Protein AF-A0AAU9MTY2-F1 (afdb_monomer)

pLDDT: mean 84.09, std 14.79, range [43.16, 96.88]

Sequence (95 aa):
MLLIMSVEEADCKRAYELATDLYVSVFDRTKPPEEAAMRIAHEEAVQKAMSIFNAIVVGFGFARQKYEKRFHMFLKKTFEDHKKKDLCLKPNCLS

Structure (mmCIF, N/CA/C/O backbone):
data_AF-A0AAU9MTY2-F1
#
_entry.id   AF-A0AAU9MTY2-F1
#
loop_
_atom_site.group_PDB
_atom_site.id
_atom_site.type_symbol
_atom_site.label_atom_id
_atom_site.label_alt_id
_atom_site.label_comp_id
_atom_site.label_asym_id
_atom_site.label_entity_id
_atom_site.label_seq_id
_atom_site.pdbx_PDB_ins_code
_atom_site.Cartn_x
_atom_site.Cartn_y
_atom_site.Cartn_z
_atom_site.occupancy
_atom_site.B_iso_or_equiv
_atom_site.auth_seq_id
_atom_site.auth_comp_id
_atom_site.auth_asym_id
_atom_site.auth_atom_id
_atom_site.pdbx_PDB_model_num
ATOM 1 N N . MET A 1 1 ? 3.307 16.081 -28.988 1.00 45.81 1 MET A N 1
ATOM 2 C CA . MET A 1 1 ? 4.435 15.373 -28.348 1.00 45.81 1 MET A CA 1
ATOM 3 C C . MET A 1 1 ? 3.838 14.418 -27.325 1.00 45.81 1 MET A C 1
ATOM 5 O O . MET A 1 1 ? 3.349 14.877 -26.303 1.00 45.81 1 MET A O 1
ATOM 9 N N . LEU A 1 2 ? 3.730 13.129 -27.656 1.00 57.81 2 LEU A N 1
ATOM 10 C CA . LEU A 1 2 ? 3.243 12.115 -26.716 1.00 57.81 2 LEU A CA 1
ATOM 11 C C . LEU A 1 2 ? 4.322 11.909 -25.643 1.00 57.81 2 LEU A C 1
ATOM 13 O O . LEU A 1 2 ? 5.472 11.639 -25.982 1.00 57.81 2 LEU A O 1
ATOM 17 N N . LEU A 1 3 ? 3.965 12.095 -24.370 1.00 62.25 3 LEU A N 1
ATOM 18 C CA . LEU A 1 3 ? 4.838 11.829 -23.226 1.00 62.25 3 LEU A CA 1
ATOM 19 C C . LEU A 1 3 ? 5.059 10.316 -23.126 1.00 62.25 3 LEU A C 1
ATOM 21 O O . LEU A 1 3 ? 4.189 9.590 -22.649 1.00 62.25 3 LEU A O 1
ATOM 25 N N . ILE A 1 4 ? 6.206 9.833 -23.594 1.00 73.25 4 ILE A N 1
ATOM 26 C CA . ILE A 1 4 ? 6.620 8.451 -23.351 1.00 73.25 4 ILE A CA 1
ATOM 27 C C . ILE A 1 4 ? 7.070 8.387 -21.887 1.00 73.25 4 ILE A C 1
ATOM 29 O O . ILE A 1 4 ? 8.099 8.956 -21.529 1.00 73.25 4 ILE A O 1
ATOM 33 N N . MET A 1 5 ? 6.275 7.746 -21.025 1.00 79.06 5 MET A N 1
ATOM 34 C CA . MET A 1 5 ? 6.726 7.375 -19.679 1.00 79.06 5 MET A CA 1
ATOM 35 C C . MET A 1 5 ? 7.860 6.355 -19.792 1.00 79.06 5 MET A C 1
ATOM 37 O O . MET A 1 5 ? 7.823 5.482 -20.661 1.00 79.06 5 MET A O 1
ATOM 41 N N . SER A 1 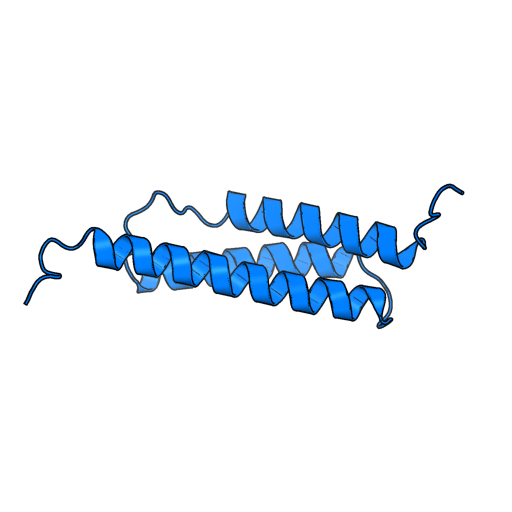6 ? 8.855 6.443 -18.907 1.00 86.38 6 SER A N 1
ATOM 42 C CA . SER A 1 6 ? 9.884 5.405 -18.816 1.00 86.38 6 SER A CA 1
ATOM 43 C C . SER A 1 6 ? 9.262 4.074 -18.379 1.00 86.38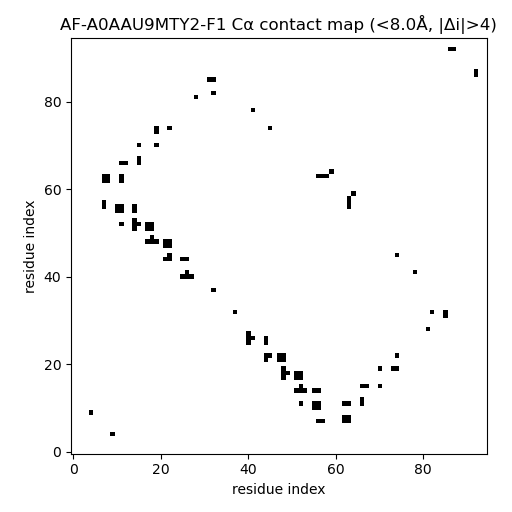 6 SER A C 1
ATOM 45 O O . SER A 1 6 ? 8.218 4.053 -17.724 1.00 86.38 6 SER A O 1
ATOM 47 N N . VAL A 1 7 ? 9.917 2.958 -18.714 1.00 85.19 7 VAL A N 1
ATOM 48 C CA . VAL A 1 7 ? 9.484 1.615 -18.282 1.00 85.19 7 VAL A CA 1
ATOM 49 C C . VAL A 1 7 ? 9.381 1.551 -16.755 1.00 85.19 7 VAL A C 1
ATOM 51 O O . VAL A 1 7 ? 8.370 1.099 -16.230 1.00 85.19 7 VAL A O 1
ATOM 54 N N . GLU A 1 8 ? 10.364 2.117 -16.045 1.00 86.31 8 GLU A N 1
ATOM 55 C CA . GLU A 1 8 ? 10.346 2.210 -14.581 1.00 86.31 8 GLU A CA 1
ATOM 56 C C . GLU A 1 8 ? 9.130 3.000 -14.071 1.00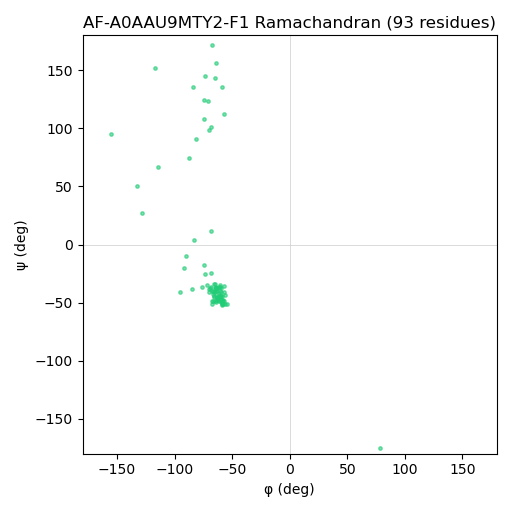 86.31 8 GLU A C 1
ATOM 58 O O . GLU A 1 8 ? 8.459 2.569 -13.135 1.00 86.31 8 GLU A O 1
ATOM 63 N N . GLU A 1 9 ? 8.806 4.144 -14.684 1.00 89.81 9 GLU A N 1
ATOM 64 C CA . GLU A 1 9 ? 7.656 4.955 -14.272 1.00 89.81 9 GLU A CA 1
ATOM 65 C C . GLU A 1 9 ? 6.320 4.259 -14.574 1.00 89.81 9 GLU A C 1
ATOM 67 O O . GLU A 1 9 ? 5.400 4.330 -13.755 1.00 89.81 9 GLU A O 1
ATOM 72 N N . ALA A 1 10 ? 6.223 3.538 -15.693 1.00 90.62 10 ALA A N 1
ATOM 73 C CA . ALA A 1 10 ? 5.050 2.739 -16.035 1.00 90.62 10 ALA A CA 1
ATOM 74 C C . ALA A 1 10 ? 4.840 1.572 -15.053 1.00 90.62 10 ALA A C 1
ATOM 76 O O . ALA A 1 10 ? 3.724 1.377 -14.564 1.00 90.62 10 ALA A O 1
ATOM 77 N N . ASP A 1 11 ? 5.904 0.843 -14.706 1.00 91.38 11 ASP A N 1
ATOM 78 C CA . ASP A 1 11 ? 5.832 -0.252 -13.737 1.00 91.38 11 ASP A CA 1
ATOM 79 C C . ASP A 1 11 ? 5.519 0.248 -12.328 1.00 91.38 11 ASP A C 1
ATOM 81 O O . ASP A 1 11 ? 4.642 -0.310 -11.670 1.00 91.38 11 ASP A O 1
ATOM 85 N N . CYS A 1 12 ? 6.134 1.348 -11.881 1.00 93.31 12 CYS A N 1
ATOM 86 C CA . CYS A 1 12 ? 5.827 1.938 -10.576 1.00 93.31 12 CYS A CA 1
ATOM 87 C C . CYS A 1 12 ? 4.382 2.444 -10.487 1.00 93.31 12 CYS A C 1
ATOM 89 O O . CYS A 1 12 ? 3.737 2.286 -9.448 1.00 93.31 12 CYS A O 1
ATOM 91 N N . LYS A 1 13 ? 3.847 3.019 -11.572 1.00 94.00 13 LYS A N 1
ATOM 92 C CA . LYS A 1 13 ? 2.439 3.428 -11.640 1.00 94.00 13 LYS A CA 1
ATOM 93 C C . LYS A 1 13 ? 1.504 2.224 -11.530 1.00 94.00 13 LYS A C 1
ATOM 95 O O . LYS A 1 13 ? 0.578 2.254 -10.724 1.00 94.00 13 LYS A O 1
ATOM 100 N N . ARG A 1 14 ? 1.764 1.164 -12.300 1.00 94.69 14 ARG A N 1
ATOM 101 C CA . ARG A 1 14 ? 0.966 -0.070 -12.275 1.00 94.69 14 ARG A CA 1
ATOM 102 C C . ARG A 1 14 ? 1.028 -0.756 -10.910 1.00 94.69 14 ARG A C 1
ATOM 104 O O . ARG A 1 14 ? -0.002 -1.169 -10.388 1.00 94.69 14 ARG A O 1
ATOM 111 N N . ALA A 1 15 ? 2.220 -0.842 -10.320 1.00 95.38 15 ALA A N 1
ATOM 112 C CA . ALA A 1 15 ? 2.426 -1.388 -8.984 1.00 95.38 15 ALA A CA 1
ATOM 113 C C . ALA A 1 15 ? 1.627 -0.617 -7.932 1.00 95.38 15 ALA A C 1
ATOM 115 O O . ALA A 1 15 ? 0.973 -1.223 -7.088 1.00 95.38 15 ALA A O 1
ATOM 116 N N . TYR A 1 16 ? 1.652 0.717 -8.010 1.00 96.44 16 TYR A N 1
ATOM 117 C CA . TYR A 1 16 ? 0.876 1.584 -7.134 1.00 96.44 16 TYR A CA 1
ATOM 118 C C . TYR A 1 16 ? -0.625 1.304 -7.249 1.00 96.44 16 TYR A C 1
ATOM 120 O O . TYR A 1 16 ? -1.255 1.054 -6.230 1.00 96.44 16 TYR A O 1
ATOM 128 N N . GLU A 1 17 ? -1.180 1.296 -8.464 1.00 96.81 17 GLU A N 1
ATOM 129 C CA . GLU A 1 17 ? -2.617 1.081 -8.694 1.00 96.81 17 GLU A CA 1
ATOM 130 C C . GLU A 1 17 ? -3.080 -0.276 -8.141 1.00 96.81 17 GLU A C 1
ATOM 132 O O . GLU A 1 17 ? -3.989 -0.330 -7.310 1.00 96.81 17 GLU A O 1
ATOM 137 N N . LEU A 1 18 ? -2.376 -1.357 -8.494 1.00 96.81 18 LEU A N 1
ATOM 138 C CA . LEU A 1 18 ? -2.689 -2.708 -8.017 1.00 96.81 18 LEU A CA 1
ATOM 139 C C . LEU A 1 18 ? -2.574 -2.838 -6.494 1.00 96.81 18 LEU A C 1
ATOM 141 O O . LEU A 1 18 ? -3.427 -3.456 -5.857 1.00 96.81 18 LEU A O 1
ATOM 145 N N . ALA A 1 19 ? -1.533 -2.256 -5.894 1.00 96.69 19 ALA A N 1
ATOM 146 C CA . ALA A 1 19 ? -1.341 -2.305 -4.451 1.00 96.69 19 ALA A CA 1
ATOM 147 C C . ALA A 1 19 ? -2.424 -1.508 -3.708 1.00 96.69 19 ALA A C 1
ATOM 149 O O . ALA A 1 19 ? -2.934 -1.969 -2.685 1.00 96.69 19 ALA A O 1
ATOM 150 N N . THR A 1 20 ? -2.821 -0.336 -4.216 1.00 96.69 20 THR A N 1
ATOM 151 C CA . THR A 1 20 ? -3.906 0.444 -3.606 1.00 96.69 20 THR A CA 1
ATOM 152 C C . THR A 1 20 ? -5.255 -0.253 -3.711 1.00 96.69 20 THR A C 1
ATOM 154 O O . THR A 1 20 ? -5.995 -0.267 -2.725 1.00 96.69 20 THR A O 1
ATOM 157 N N . ASP A 1 21 ? -5.551 -0.880 -4.850 1.00 96.12 21 ASP A N 1
ATOM 158 C CA . ASP A 1 21 ? -6.799 -1.619 -5.051 1.00 96.12 21 ASP A CA 1
ATOM 159 C C . ASP A 1 21 ? -6.864 -2.841 -4.129 1.00 96.12 21 ASP A C 1
ATOM 161 O O . ASP A 1 21 ? -7.869 -3.056 -3.446 1.00 96.12 21 ASP A O 1
ATOM 165 N N . LEU A 1 22 ? -5.761 -3.591 -4.019 1.00 96.44 22 LEU A N 1
ATOM 166 C CA . LEU A 1 22 ? -5.671 -4.722 -3.099 1.00 96.44 22 LEU A CA 1
ATOM 167 C C . LEU A 1 22 ? -5.842 -4.279 -1.644 1.00 96.44 22 LEU A C 1
ATOM 169 O O . LEU A 1 22 ? -6.597 -4.906 -0.902 1.00 96.44 22 LEU A O 1
ATOM 173 N N . TYR A 1 23 ? -5.186 -3.189 -1.234 1.00 96.56 23 TYR A N 1
ATOM 174 C CA . TYR A 1 23 ? -5.347 -2.651 0.115 1.00 96.56 23 TYR A CA 1
ATOM 175 C C . TYR A 1 23 ? -6.815 -2.325 0.414 1.00 96.56 23 TYR A C 1
ATOM 177 O O . TYR A 1 23 ? -7.332 -2.739 1.447 1.00 96.56 23 TYR A O 1
ATOM 185 N N . VAL A 1 24 ? -7.503 -1.622 -0.492 1.00 92.75 24 VAL A N 1
ATOM 186 C CA . VAL A 1 24 ? -8.916 -1.249 -0.311 1.00 92.75 24 VAL A CA 1
ATOM 187 C C . VAL A 1 24 ? -9.834 -2.472 -0.297 1.00 92.75 24 VAL A C 1
ATOM 189 O O . VAL A 1 24 ? -10.821 -2.468 0.435 1.00 92.75 24 VAL A O 1
ATOM 192 N N . SER A 1 25 ? -9.515 -3.510 -1.073 1.00 92.50 25 SER A N 1
ATOM 193 C CA . SER A 1 25 ? -10.286 -4.755 -1.102 1.00 92.50 25 SER A CA 1
ATOM 194 C C . SER A 1 25 ? -10.106 -5.605 0.157 1.00 92.50 25 SER A C 1
ATOM 196 O O . SER A 1 25 ? -11.043 -6.296 0.550 1.00 92.50 25 SER A O 1
ATOM 198 N N . VAL A 1 26 ? -8.914 -5.612 0.759 1.00 92.00 26 VAL A N 1
ATOM 199 C CA . VAL A 1 26 ? -8.615 -6.407 1.964 1.00 92.00 26 VAL A CA 1
ATOM 200 C C . VAL A 1 26 ? -9.034 -5.663 3.231 1.00 92.00 26 VAL A C 1
ATOM 202 O O . VAL A 1 26 ? -9.541 -6.274 4.171 1.00 92.00 26 VAL A O 1
ATOM 205 N N . PHE A 1 27 ? -8.837 -4.345 3.265 1.00 90.31 27 PHE A N 1
ATOM 206 C CA . PHE A 1 27 ? -9.185 -3.511 4.406 1.00 90.31 27 PHE A CA 1
ATOM 207 C C . PHE A 1 27 ? -10.678 -3.156 4.385 1.00 90.31 27 PHE A C 1
ATOM 209 O O . PHE A 1 27 ? -11.100 -2.149 3.808 1.00 90.31 27 PHE A O 1
ATOM 216 N N . ASP A 1 28 ? -11.483 -4.000 5.029 1.00 80.56 28 ASP A N 1
ATOM 217 C CA . ASP A 1 28 ? -12.929 -3.822 5.145 1.00 80.56 28 ASP A CA 1
ATOM 218 C C . ASP A 1 28 ? -13.290 -2.645 6.066 1.00 80.56 28 ASP A C 1
ATOM 220 O O . ASP A 1 28 ? -13.340 -2.757 7.289 1.00 80.56 28 ASP A O 1
ATOM 224 N N . ARG A 1 29 ? -13.586 -1.505 5.438 1.00 79.62 29 ARG A N 1
ATOM 225 C CA . ARG A 1 29 ? -13.986 -0.250 6.095 1.00 79.62 29 ARG A CA 1
ATOM 226 C C . ARG A 1 29 ? -15.475 -0.185 6.449 1.00 79.62 29 ARG A C 1
ATOM 228 O O . ARG A 1 29 ? -15.941 0.881 6.852 1.00 79.62 29 ARG A O 1
ATOM 235 N N . THR A 1 30 ? -16.235 -1.258 6.221 1.00 76.38 30 THR A N 1
ATOM 236 C CA . THR A 1 30 ? -17.671 -1.322 6.550 1.00 76.38 30 THR A CA 1
ATOM 237 C C . THR A 1 30 ? -17.924 -1.877 7.947 1.00 76.38 30 THR A C 1
ATOM 239 O O . THR A 1 30 ? -18.981 -1.631 8.527 1.00 76.38 30 THR A O 1
ATOM 242 N N . LYS A 1 31 ? -16.944 -2.592 8.507 1.00 69.75 31 LYS A N 1
ATOM 243 C CA . LYS A 1 31 ? -17.020 -3.149 9.855 1.00 69.75 31 LYS A CA 1
ATOM 244 C C . LYS A 1 31 ? -16.865 -2.053 10.914 1.00 69.75 31 LYS A C 1
ATOM 246 O O . LYS A 1 31 ? -16.099 -1.109 10.703 1.00 69.75 31 LYS A O 1
ATOM 251 N N . PRO A 1 32 ? -17.572 -2.170 12.055 1.00 65.19 32 PRO A N 1
ATOM 252 C CA . PRO A 1 32 ? -17.371 -1.277 13.182 1.00 65.19 32 PRO A CA 1
ATOM 253 C C . PRO A 1 32 ? -15.911 -1.381 13.646 1.00 65.19 32 PRO A C 1
ATOM 255 O O . PRO A 1 32 ? -15.367 -2.485 1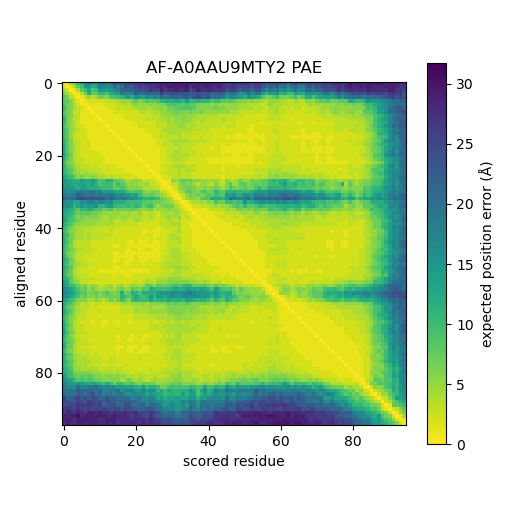3.740 1.00 65.19 32 PRO A O 1
ATOM 258 N N . PRO A 1 33 ? -15.255 -0.251 13.9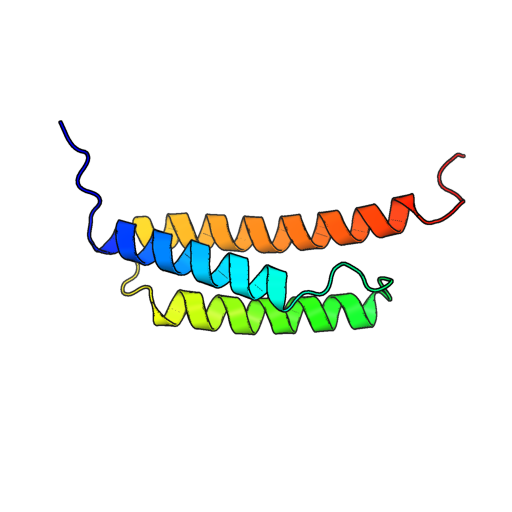17 1.00 63.31 33 PRO A N 1
ATOM 259 C CA . PRO A 1 33 ? -13.825 -0.212 14.156 1.00 63.31 33 PRO A CA 1
ATOM 260 C C . PRO A 1 33 ? -13.566 -0.473 15.635 1.00 63.31 33 PRO A C 1
ATOM 262 O O . PRO A 1 33 ? -13.216 0.407 16.421 1.00 63.31 33 PRO A O 1
ATOM 265 N N . GLU A 1 34 ? -13.718 -1.736 16.015 1.00 78.06 34 GLU A N 1
ATOM 266 C CA . GLU A 1 34 ? -13.020 -2.234 17.186 1.00 78.06 34 GLU A CA 1
ATOM 267 C C . GLU A 1 34 ? -11.519 -2.000 16.955 1.00 78.06 34 GLU A C 1
ATOM 269 O O . GLU A 1 34 ? -10.916 -2.564 16.043 1.00 78.06 34 GLU A O 1
ATOM 274 N N . GLU A 1 35 ? -10.923 -1.106 17.744 1.00 72.50 35 GLU A N 1
ATOM 275 C CA . GLU A 1 35 ? -9.614 -0.512 17.448 1.00 72.50 35 GLU A CA 1
ATOM 276 C C . GLU A 1 35 ? -8.503 -1.563 17.280 1.00 72.50 35 GLU A C 1
ATOM 278 O O . GLU A 1 35 ? -7.624 -1.419 16.429 1.00 72.50 35 GLU A O 1
ATOM 283 N N . ALA A 1 36 ? -8.559 -2.644 18.064 1.00 80.88 36 ALA A N 1
ATOM 284 C CA . ALA A 1 36 ? -7.627 -3.762 17.962 1.00 80.88 36 ALA A CA 1
ATOM 285 C C . ALA A 1 36 ? -7.803 -4.542 16.649 1.00 80.88 36 ALA A C 1
ATOM 287 O O . ALA A 1 36 ? -6.832 -4.714 15.912 1.00 80.88 36 ALA A O 1
ATOM 288 N N . ALA A 1 37 ? -9.031 -4.945 16.315 1.00 83.19 37 ALA A N 1
ATOM 289 C CA . ALA A 1 37 ? -9.331 -5.670 15.080 1.00 83.19 37 ALA A CA 1
ATOM 290 C C . ALA A 1 37 ? -9.037 -4.824 13.827 1.00 83.19 37 ALA A C 1
ATOM 292 O O . ALA A 1 37 ? -8.502 -5.325 12.839 1.00 83.19 37 ALA A O 1
ATOM 293 N N . MET A 1 38 ? -9.314 -3.518 13.886 1.00 84.75 38 MET A N 1
ATOM 294 C CA . MET A 1 38 ? -9.039 -2.577 12.801 1.00 84.75 38 MET A CA 1
ATOM 295 C C . MET A 1 38 ? -7.533 -2.408 12.549 1.00 84.75 38 MET A C 1
ATOM 297 O O . MET A 1 38 ? -7.113 -2.348 11.394 1.00 84.75 38 MET A O 1
ATOM 301 N N . ARG A 1 39 ? -6.709 -2.341 13.607 1.00 88.75 39 ARG A N 1
ATOM 302 C CA . ARG A 1 39 ? -5.242 -2.302 13.472 1.00 88.75 39 ARG A CA 1
ATOM 303 C C . ARG A 1 39 ? -4.700 -3.571 12.823 1.00 88.75 39 ARG A C 1
ATOM 305 O O . ARG A 1 39 ? -3.931 -3.466 11.875 1.00 88.75 39 ARG A O 1
ATOM 312 N N . ILE A 1 40 ? -5.157 -4.740 13.273 1.00 90.12 40 ILE A N 1
ATOM 313 C CA . ILE A 1 40 ? -4.741 -6.033 12.710 1.00 90.12 40 ILE A CA 1
ATOM 314 C C . ILE A 1 40 ? -5.103 -6.106 11.220 1.00 90.12 40 ILE A C 1
ATOM 316 O O . ILE A 1 40 ? -4.240 -6.365 10.385 1.00 90.12 40 ILE A O 1
ATOM 320 N N . ALA A 1 41 ? -6.348 -5.779 10.861 1.00 90.88 41 ALA A N 1
ATOM 321 C CA . ALA A 1 41 ? -6.789 -5.773 9.466 1.00 90.88 41 ALA A CA 1
ATOM 322 C C . ALA A 1 41 ? -6.001 -4.773 8.598 1.00 90.88 41 ALA A C 1
ATOM 324 O O . ALA A 1 41 ? -5.711 -5.050 7.433 1.00 90.88 41 ALA A O 1
ATOM 325 N N . HIS A 1 42 ? -5.642 -3.611 9.153 1.00 94.06 42 HIS A N 1
ATOM 326 C CA . HIS A 1 42 ? -4.789 -2.639 8.473 1.00 94.06 42 HIS A CA 1
ATOM 327 C C . HIS A 1 42 ? -3.389 -3.201 8.218 1.00 94.06 42 HIS A C 1
ATOM 329 O O . HIS A 1 42 ? -2.914 -3.136 7.087 1.00 94.06 42 HIS A O 1
ATOM 335 N N . GLU A 1 43 ? -2.743 -3.771 9.233 1.00 94.56 43 GLU A N 1
ATOM 336 C CA . GLU A 1 43 ? -1.396 -4.335 9.123 1.00 94.56 43 GLU A CA 1
ATOM 337 C C . GLU A 1 43 ? -1.342 -5.485 8.108 1.00 94.56 43 GLU A C 1
ATOM 339 O O . GLU A 1 43 ? -0.467 -5.492 7.238 1.00 94.56 43 GLU A O 1
ATOM 344 N N . GLU A 1 44 ? -2.320 -6.394 8.128 1.00 94.56 44 GLU A N 1
ATOM 345 C CA . GLU A 1 44 ? -2.434 -7.469 7.136 1.00 94.56 44 GLU A CA 1
ATOM 346 C C . GLU A 1 44 ? -2.610 -6.930 5.708 1.00 94.56 44 GLU A C 1
ATOM 348 O O . GLU A 1 44 ? -1.972 -7.411 4.763 1.00 94.56 44 GLU A O 1
ATOM 353 N N . ALA A 1 45 ? -3.466 -5.918 5.529 1.00 95.56 45 ALA A N 1
ATOM 354 C CA . ALA A 1 45 ? -3.686 -5.288 4.232 1.00 95.56 45 ALA A CA 1
ATOM 355 C C . ALA A 1 45 ? -2.424 -4.565 3.732 1.00 95.56 45 ALA A C 1
ATOM 357 O O . ALA A 1 45 ? -2.085 -4.669 2.551 1.00 95.56 45 ALA A O 1
ATOM 358 N N . VAL A 1 46 ? -1.700 -3.874 4.621 1.00 96.00 46 VAL A N 1
ATOM 359 C CA . VAL A 1 46 ? -0.421 -3.215 4.313 1.00 96.00 46 VAL A CA 1
ATOM 360 C C . VAL A 1 46 ? 0.614 -4.240 3.866 1.00 96.00 46 VAL A C 1
ATOM 362 O O . VAL A 1 46 ? 1.240 -4.040 2.827 1.00 96.00 46 VAL A O 1
ATOM 365 N N . GLN A 1 47 ? 0.780 -5.345 4.596 1.00 96.88 47 GLN A N 1
ATOM 366 C CA . GLN A 1 47 ? 1.752 -6.384 4.248 1.00 96.88 47 GLN A CA 1
ATOM 367 C C . GLN A 1 47 ? 1.483 -6.976 2.860 1.00 96.88 47 GLN A C 1
ATOM 369 O O . GLN A 1 47 ? 2.395 -7.057 2.034 1.00 96.88 47 GLN A O 1
ATOM 374 N N . LYS A 1 48 ? 0.225 -7.328 2.566 1.00 96.69 48 LYS A N 1
ATOM 375 C CA . LYS A 1 48 ? -0.170 -7.870 1.255 1.00 96.69 48 LYS A CA 1
ATOM 376 C C . LYS A 1 48 ? 0.062 -6.865 0.129 1.00 96.69 48 LYS A C 1
ATOM 378 O O . LYS A 1 48 ? 0.638 -7.206 -0.903 1.00 96.69 48 LYS A O 1
ATOM 383 N N . ALA A 1 49 ? -0.344 -5.617 0.332 1.00 95.69 49 ALA A N 1
ATOM 384 C CA . ALA A 1 49 ? -0.230 -4.585 -0.686 1.00 95.69 49 ALA A CA 1
ATOM 385 C C . ALA A 1 49 ? 1.235 -4.170 -0.943 1.00 95.69 49 ALA A C 1
ATOM 387 O O . ALA A 1 49 ? 1.635 -4.013 -2.096 1.00 95.69 49 ALA A O 1
ATOM 388 N N . MET A 1 50 ? 2.067 -4.088 0.102 1.00 94.88 50 MET A N 1
ATOM 389 C CA . MET A 1 50 ? 3.516 -3.865 -0.024 1.00 94.88 50 MET A CA 1
ATOM 390 C C . MET A 1 50 ? 4.221 -5.022 -0.734 1.00 94.88 50 MET A C 1
ATOM 392 O O . MET A 1 50 ? 5.135 -4.786 -1.521 1.00 94.88 50 MET A O 1
ATOM 396 N N . SER A 1 51 ? 3.794 -6.265 -0.491 1.00 96.06 51 SER A N 1
ATOM 397 C CA . SER A 1 51 ? 4.335 -7.432 -1.190 1.00 96.06 51 SER A CA 1
ATOM 398 C C . SER A 1 51 ? 4.085 -7.348 -2.700 1.00 96.06 51 SER A C 1
ATOM 400 O O . SER A 1 51 ? 5.030 -7.502 -3.471 1.00 96.06 51 SER A O 1
ATOM 402 N N . ILE A 1 52 ? 2.862 -7.004 -3.127 1.00 94.94 52 ILE A N 1
ATOM 403 C CA . ILE A 1 52 ? 2.539 -6.798 -4.550 1.00 94.94 52 ILE A CA 1
ATOM 404 C C . ILE A 1 52 ? 3.326 -5.634 -5.147 1.00 94.94 52 ILE A C 1
ATOM 406 O O . ILE A 1 52 ? 3.895 -5.776 -6.228 1.00 94.94 52 ILE A O 1
ATOM 410 N N . PHE A 1 53 ? 3.393 -4.502 -4.443 1.00 94.19 53 PHE A N 1
ATOM 411 C CA . PHE A 1 53 ? 4.139 -3.343 -4.919 1.00 94.19 53 PHE A CA 1
ATOM 412 C C . PHE A 1 53 ? 5.607 -3.708 -5.195 1.00 94.19 53 PHE A C 1
ATOM 414 O O . PHE A 1 53 ? 6.100 -3.504 -6.304 1.00 94.19 53 PHE A O 1
ATOM 421 N N . ASN A 1 54 ? 6.272 -4.331 -4.217 1.00 93.75 54 ASN A N 1
ATOM 422 C CA . ASN A 1 54 ? 7.679 -4.729 -4.300 1.00 93.75 54 ASN A CA 1
ATOM 423 C C . ASN A 1 54 ? 7.952 -5.856 -5.306 1.00 93.75 54 ASN A C 1
ATOM 425 O O . ASN A 1 54 ? 9.074 -5.964 -5.785 1.00 93.75 54 ASN A O 1
ATOM 429 N N . ALA A 1 55 ? 6.963 -6.696 -5.620 1.00 93.69 55 ALA A N 1
ATOM 430 C CA . ALA A 1 55 ? 7.108 -7.745 -6.628 1.00 93.69 55 ALA A CA 1
ATOM 431 C C . ALA A 1 55 ? 7.122 -7.191 -8.064 1.00 93.69 55 ALA A C 1
ATOM 433 O O . ALA A 1 55 ? 7.661 -7.834 -8.963 1.00 93.69 55 ALA A O 1
ATOM 434 N N . ILE A 1 56 ? 6.513 -6.021 -8.285 1.00 90.06 56 ILE A N 1
ATOM 435 C CA . ILE A 1 56 ? 6.382 -5.402 -9.611 1.00 90.06 56 ILE A CA 1
ATOM 436 C C . ILE A 1 56 ? 7.504 -4.395 -9.861 1.00 90.06 56 ILE A C 1
ATOM 438 O O . ILE A 1 56 ? 8.031 -4.329 -10.970 1.00 90.06 56 ILE A O 1
ATOM 442 N N . VAL A 1 57 ? 7.871 -3.597 -8.856 1.00 89.88 57 VAL A N 1
ATOM 443 C CA . VAL A 1 57 ? 8.912 -2.577 -9.025 1.00 89.88 57 VAL A CA 1
ATOM 444 C C . VAL A 1 57 ? 10.307 -3.169 -8.844 1.00 89.88 57 VAL A C 1
ATOM 446 O O . VAL A 1 57 ? 10.583 -3.892 -7.890 1.00 89.88 57 VAL A O 1
ATOM 449 N N . VAL A 1 58 ? 11.221 -2.808 -9.741 1.00 79.25 58 VAL A N 1
ATOM 450 C CA . VAL A 1 58 ? 12.636 -3.196 -9.682 1.00 79.25 58 VAL A CA 1
ATOM 451 C C . VAL A 1 58 ? 13.525 -1.960 -9.536 1.00 79.25 58 VAL A C 1
ATOM 453 O O . VAL A 1 58 ? 13.167 -0.867 -9.967 1.00 79.25 58 VAL A O 1
ATOM 456 N N . GLY A 1 59 ? 14.699 -2.122 -8.921 1.00 78.31 59 GLY A N 1
ATOM 457 C CA . GLY A 1 59 ? 15.663 -1.031 -8.720 1.00 78.31 59 GLY A CA 1
ATOM 458 C C . GLY A 1 59 ? 15.310 -0.085 -7.565 1.00 78.31 59 GLY A C 1
ATOM 459 O O . GLY A 1 59 ? 14.370 -0.334 -6.823 1.00 78.31 59 GLY A O 1
ATOM 460 N N . PHE A 1 60 ? 16.089 0.986 -7.384 1.00 80.50 60 PHE A N 1
ATOM 461 C CA . PHE A 1 60 ? 15.924 1.995 -6.316 1.00 80.50 60 PHE A CA 1
ATOM 462 C C . PHE A 1 60 ? 15.891 3.431 -6.874 1.00 80.50 60 PHE A C 1
ATOM 464 O O . PHE A 1 60 ? 16.290 4.389 -6.207 1.00 80.50 60 PHE A O 1
ATOM 471 N N . GLY A 1 61 ? 15.450 3.570 -8.127 1.00 86.06 61 GLY A N 1
ATOM 472 C CA . GLY A 1 61 ? 15.428 4.834 -8.854 1.00 86.06 61 GLY A CA 1
ATOM 473 C C . GLY A 1 61 ? 14.433 5.854 -8.295 1.00 86.06 61 GLY A C 1
ATOM 474 O O . GLY A 1 61 ? 13.619 5.580 -7.408 1.00 86.06 61 GLY A O 1
ATOM 475 N N . PHE A 1 62 ? 14.509 7.077 -8.824 1.00 88.00 62 PHE A N 1
ATOM 476 C CA . PHE A 1 62 ? 13.670 8.195 -8.388 1.00 88.00 62 PHE A CA 1
ATOM 477 C C . PHE A 1 62 ? 12.172 7.915 -8.583 1.00 88.00 62 PHE A C 1
ATOM 479 O O . PHE A 1 62 ? 11.355 8.328 -7.755 1.00 88.00 62 PHE A O 1
ATOM 486 N N . ALA A 1 63 ? 11.802 7.190 -9.648 1.00 88.62 63 ALA A N 1
ATOM 487 C CA . ALA A 1 63 ? 10.409 6.843 -9.901 1.00 88.62 63 ALA A CA 1
ATOM 488 C C . ALA A 1 63 ? 9.882 5.918 -8.799 1.00 88.62 63 ALA A C 1
ATOM 490 O O . ALA A 1 63 ? 8.862 6.236 -8.185 1.00 88.62 63 ALA A O 1
ATOM 491 N N . ARG A 1 64 ? 10.616 4.854 -8.452 1.00 92.19 64 ARG A N 1
ATOM 492 C CA . ARG A 1 64 ? 10.236 3.981 -7.333 1.00 92.19 64 ARG A CA 1
ATOM 493 C C . ARG A 1 64 ? 10.037 4.761 -6.034 1.00 92.19 64 ARG A C 1
ATOM 495 O O . ARG A 1 64 ? 8.970 4.664 -5.435 1.00 92.19 64 ARG A O 1
ATOM 502 N N . GLN A 1 65 ? 11.003 5.590 -5.637 1.00 92.62 65 GLN A N 1
ATOM 503 C CA . GLN A 1 65 ? 10.920 6.365 -4.389 1.00 92.62 65 GLN A CA 1
ATOM 504 C C . GLN A 1 65 ? 9.698 7.301 -4.358 1.00 92.62 65 GLN A C 1
ATOM 506 O O . GLN A 1 65 ? 9.011 7.418 -3.338 1.00 92.62 65 GLN A O 1
ATOM 511 N N . LYS A 1 66 ? 9.388 7.950 -5.490 1.00 93.81 66 LYS A N 1
ATOM 512 C CA . LYS A 1 66 ? 8.189 8.787 -5.664 1.00 93.81 66 LYS A CA 1
ATOM 513 C C . LYS A 1 66 ? 6.909 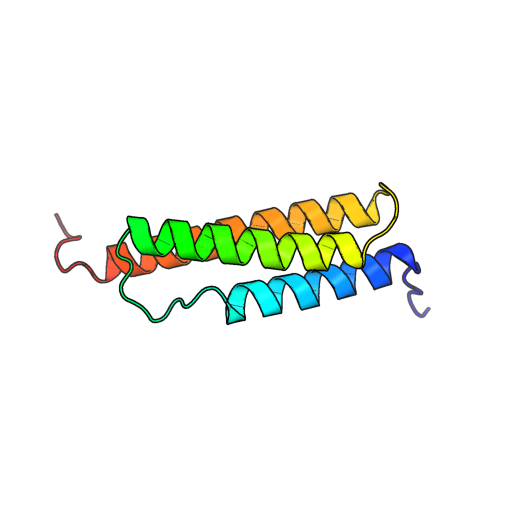7.985 -5.405 1.00 93.81 66 LYS A C 1
ATOM 515 O O . LYS A 1 66 ? 6.039 8.458 -4.669 1.00 93.81 66 LYS A O 1
ATOM 520 N N . TYR A 1 67 ? 6.786 6.790 -5.985 1.00 94.81 67 TYR A N 1
ATOM 521 C CA . TYR A 1 67 ? 5.587 5.960 -5.835 1.00 94.81 67 TYR A CA 1
ATOM 522 C C . TYR A 1 67 ? 5.502 5.269 -4.468 1.00 94.81 67 TYR A C 1
ATOM 524 O O . TYR A 1 67 ? 4.414 5.246 -3.902 1.00 94.81 67 TYR A O 1
ATOM 532 N N . GLU A 1 68 ? 6.613 4.826 -3.875 1.00 93.56 68 GLU A N 1
ATOM 533 C CA . GLU A 1 68 ? 6.653 4.306 -2.496 1.00 93.56 68 GLU A CA 1
ATOM 534 C C . GLU A 1 68 ? 6.174 5.355 -1.491 1.00 93.56 68 GLU A C 1
ATOM 536 O O . GLU A 1 68 ? 5.294 5.094 -0.669 1.00 93.56 68 GLU A O 1
ATOM 541 N N . LYS A 1 69 ? 6.686 6.589 -1.590 1.00 95.38 69 LYS A N 1
ATOM 542 C CA . LYS A 1 69 ? 6.252 7.691 -0.721 1.00 95.38 69 LYS A CA 1
ATOM 543 C C . LYS A 1 69 ? 4.759 7.975 -0.878 1.00 95.38 69 LYS A C 1
ATOM 545 O O . LYS A 1 69 ? 4.054 8.168 0.117 1.00 95.38 69 LYS A O 1
ATOM 550 N N . ARG A 1 70 ? 4.268 8.002 -2.121 1.00 95.62 70 ARG A N 1
ATOM 551 C CA . ARG A 1 70 ? 2.841 8.190 -2.415 1.00 95.62 70 ARG A CA 1
ATOM 552 C C . ARG A 1 70 ? 2.001 7.045 -1.847 1.00 95.62 70 ARG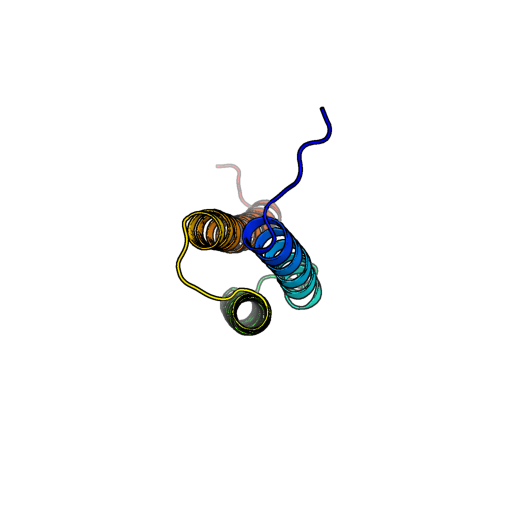 A C 1
ATOM 554 O O . ARG A 1 70 ? 0.923 7.297 -1.311 1.00 95.62 70 ARG A O 1
ATOM 561 N N . PHE A 1 71 ? 2.495 5.815 -1.937 1.00 95.69 71 PHE A N 1
ATOM 562 C CA . PHE A 1 71 ? 1.815 4.630 -1.441 1.00 95.69 71 PHE A CA 1
ATOM 563 C C . PHE A 1 71 ? 1.711 4.629 0.087 1.00 95.69 71 PHE A C 1
ATOM 565 O O . PHE A 1 71 ? 0.607 4.539 0.621 1.00 95.69 71 PHE A O 1
ATOM 572 N N . HIS A 1 72 ? 2.808 4.886 0.803 1.00 95.44 72 HIS A N 1
ATOM 573 C CA . HIS A 1 72 ? 2.784 5.036 2.262 1.00 95.44 72 HIS A CA 1
ATOM 574 C C . HIS A 1 72 ? 1.823 6.141 2.728 1.00 95.44 72 HIS A C 1
ATOM 576 O O . HIS A 1 72 ? 1.079 5.961 3.695 1.00 95.44 72 HIS A O 1
ATOM 582 N N . MET A 1 73 ? 1.793 7.280 2.027 1.00 96.44 73 MET A N 1
ATOM 583 C CA . MET A 1 73 ? 0.863 8.367 2.342 1.00 96.44 73 MET A CA 1
ATOM 584 C C . MET A 1 73 ? -0.600 7.947 2.149 1.00 96.44 73 MET A C 1
ATOM 586 O O . MET A 1 73 ? -1.448 8.298 2.970 1.00 96.44 73 MET A O 1
ATOM 590 N N . PHE A 1 74 ? -0.893 7.182 1.096 1.00 95.25 74 PHE A N 1
ATOM 591 C CA . PHE A 1 74 ? -2.225 6.641 0.840 1.00 95.25 74 PHE A CA 1
ATOM 592 C C . PHE A 1 74 ? -2.685 5.689 1.953 1.00 95.25 74 PHE A C 1
ATOM 594 O O . PHE A 1 74 ? -3.794 5.854 2.465 1.00 95.25 74 PHE A O 1
ATOM 601 N N . LEU A 1 75 ? -1.831 4.743 2.361 1.00 94.62 75 LEU A N 1
ATOM 602 C CA . LEU A 1 75 ? -2.128 3.777 3.427 1.00 94.62 75 LEU A CA 1
ATOM 603 C C . LEU A 1 75 ? -2.454 4.495 4.742 1.00 94.62 75 LEU A C 1
ATOM 605 O O . LEU A 1 75 ? -3.521 4.287 5.322 1.00 94.62 75 LEU A O 1
ATOM 609 N N . LYS A 1 76 ? -1.579 5.424 5.154 1.00 93.88 76 LYS A N 1
ATOM 610 C CA . LYS A 1 76 ? -1.758 6.225 6.372 1.00 93.88 76 LYS A CA 1
ATOM 611 C C . LYS A 1 76 ? -3.048 7.041 6.333 1.00 93.88 76 LYS A C 1
ATOM 613 O O . LYS A 1 76 ? -3.816 7.022 7.290 1.00 93.88 76 LYS A O 1
ATOM 618 N N . LYS A 1 77 ? -3.297 7.761 5.234 1.00 92.56 77 LYS A N 1
ATOM 619 C CA . LYS A 1 77 ? -4.488 8.611 5.107 1.00 92.56 77 LYS A CA 1
ATOM 620 C C . LYS A 1 77 ? -5.770 7.782 5.164 1.00 92.56 77 LYS A C 1
ATOM 622 O O . LYS A 1 77 ? -6.683 8.129 5.902 1.00 92.56 77 LYS A O 1
ATOM 627 N N . THR A 1 78 ? -5.819 6.671 4.431 1.00 91.06 78 THR A N 1
ATOM 628 C CA . THR A 1 78 ? -7.014 5.820 4.370 1.00 91.06 78 THR A CA 1
ATOM 629 C C . THR A 1 78 ? -7.348 5.205 5.728 1.00 91.06 78 THR A C 1
ATOM 631 O O . THR A 1 78 ? -8.523 5.094 6.078 1.00 91.06 78 THR A O 1
ATOM 634 N N . PHE A 1 79 ? -6.328 4.838 6.504 1.00 90.56 79 PHE A N 1
ATOM 635 C CA . PHE A 1 79 ? -6.493 4.339 7.865 1.00 90.56 79 PHE A CA 1
ATOM 636 C C . PHE A 1 79 ? -7.009 5.419 8.830 1.00 90.56 79 PHE A C 1
ATOM 638 O O . PHE A 1 79 ? -8.003 5.207 9.524 1.00 90.56 79 PHE A O 1
ATOM 645 N N . GLU A 1 80 ? -6.397 6.606 8.833 1.00 89.69 80 GLU A N 1
ATOM 646 C CA . GLU A 1 80 ? -6.825 7.717 9.697 1.00 89.69 80 GLU A CA 1
ATOM 647 C C . GLU A 1 80 ? -8.231 8.231 9.356 1.00 89.69 80 GLU A C 1
ATOM 649 O O . GLU A 1 80 ? -9.013 8.547 10.251 1.00 89.69 80 GLU A O 1
ATOM 654 N N . ASP A 1 81 ? -8.595 8.274 8.074 1.00 87.31 81 ASP A N 1
ATOM 655 C CA . ASP A 1 81 ? -9.943 8.663 7.652 1.00 87.31 81 ASP A CA 1
ATOM 656 C C . ASP A 1 81 ? -10.997 7.654 8.139 1.00 87.31 81 ASP A C 1
ATOM 658 O O . ASP A 1 81 ? -12.112 8.044 8.488 1.00 87.31 81 ASP A O 1
ATOM 662 N N . HIS A 1 82 ? -10.656 6.363 8.217 1.00 83.50 82 HIS A N 1
ATOM 663 C CA . HIS A 1 82 ? -11.545 5.348 8.784 1.00 83.50 82 HIS A CA 1
ATOM 664 C C . HIS A 1 82 ? -11.701 5.509 10.307 1.00 83.50 82 HIS A C 1
ATOM 666 O O . HIS A 1 82 ? -12.827 5.494 10.801 1.00 83.50 82 HIS A O 1
ATOM 672 N N . LYS A 1 83 ? -10.612 5.805 11.032 1.00 81.81 83 LYS A N 1
ATOM 673 C CA . LYS A 1 83 ? -10.660 6.142 12.470 1.00 81.81 83 LYS A CA 1
ATOM 674 C C . LYS A 1 83 ? -11.507 7.378 12.767 1.00 81.81 83 LYS A C 1
ATOM 676 O O . LYS A 1 83 ? -12.231 7.414 13.753 1.00 81.81 83 LYS A O 1
ATOM 681 N N . LYS A 1 84 ? -11.431 8.413 11.928 1.00 78.50 84 LYS A N 1
ATOM 682 C CA . LYS A 1 84 ? -12.241 9.631 12.102 1.00 78.50 84 LYS A CA 1
ATOM 683 C C . LYS A 1 84 ? -13.723 9.392 11.843 1.00 78.50 84 LYS A C 1
ATOM 685 O O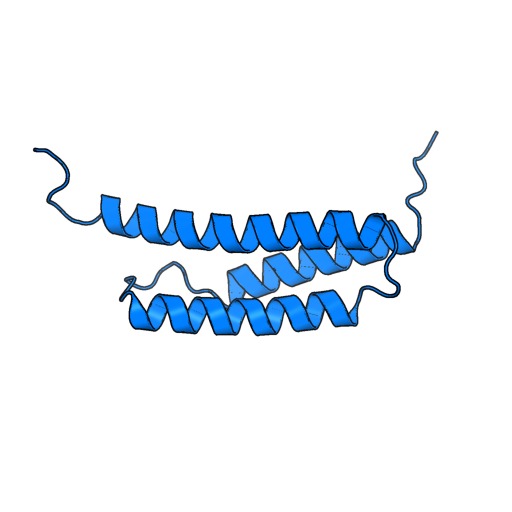 . LYS A 1 84 ? -14.553 9.955 12.548 1.00 78.50 84 LYS A O 1
ATOM 690 N N . LYS A 1 85 ? -14.060 8.548 10.863 1.00 65.88 85 LYS A N 1
ATOM 691 C CA . LYS A 1 85 ? -15.451 8.133 10.634 1.00 65.88 85 LYS A CA 1
ATOM 692 C C . LYS A 1 85 ? -16.033 7.411 11.846 1.00 65.88 85 LYS A C 1
ATOM 694 O O . LYS A 1 85 ? -17.189 7.660 12.162 1.00 65.88 85 LYS A O 1
ATOM 699 N N . ASP A 1 86 ? -15.237 6.602 12.548 1.00 56.84 86 ASP A N 1
ATOM 700 C CA . ASP A 1 86 ? -15.645 6.049 13.845 1.00 56.84 86 ASP A CA 1
ATOM 701 C C . ASP A 1 86 ? -15.990 7.141 14.860 1.00 56.84 86 ASP A C 1
ATOM 703 O O . ASP A 1 86 ? -17.057 7.138 15.466 1.00 56.84 86 ASP A O 1
ATOM 707 N N . LEU A 1 87 ? -15.073 8.099 15.030 1.00 56.91 87 LEU A N 1
ATOM 708 C CA . LEU A 1 87 ? -15.205 9.170 16.013 1.00 56.91 87 LEU A CA 1
ATOM 709 C C . LEU A 1 87 ? -16.462 10.014 15.765 1.00 56.91 87 LEU A C 1
ATOM 711 O O . LEU A 1 87 ? -17.133 10.384 16.720 1.00 56.91 87 LEU A O 1
ATOM 715 N N . CYS A 1 88 ? -16.819 10.269 14.503 1.00 53.94 88 CYS A N 1
ATOM 716 C CA . CYS A 1 88 ? -18.038 11.000 14.146 1.00 53.94 88 CYS A CA 1
ATOM 717 C C . CYS A 1 88 ? -19.337 10.186 14.304 1.00 53.94 88 CYS A C 1
ATOM 719 O O . CYS A 1 88 ? -20.409 10.785 14.326 1.00 53.94 88 CYS A O 1
ATOM 721 N N . LEU A 1 89 ? -19.272 8.851 14.393 1.00 52.66 89 LEU A N 1
ATOM 722 C CA . LEU A 1 89 ? -20.434 7.983 14.635 1.00 52.66 89 LEU A CA 1
ATOM 723 C C . LEU A 1 89 ? -20.691 7.736 16.130 1.00 52.66 89 LEU A C 1
ATOM 725 O O . LEU A 1 89 ? -21.744 7.212 16.494 1.00 52.66 89 LEU A O 1
ATOM 729 N N . LYS A 1 90 ? -19.764 8.130 17.011 1.00 48.03 90 LYS A N 1
ATOM 730 C CA . LYS A 1 90 ? -19.990 8.118 18.458 1.00 48.03 90 LYS A CA 1
ATOM 731 C C . LYS A 1 90 ? -20.924 9.283 18.830 1.00 48.03 90 LYS A C 1
ATOM 733 O O . LYS A 1 90 ? -20.592 10.429 18.536 1.00 48.03 90 LYS A O 1
ATOM 738 N N . PRO A 1 91 ? -22.063 9.043 19.509 1.00 50.72 91 PRO A N 1
ATOM 739 C CA . PRO A 1 91 ? -23.101 10.057 19.740 1.00 50.72 91 PRO A CA 1
ATOM 740 C C . PRO A 1 91 ? -22.727 11.216 20.691 1.00 50.72 91 PRO A C 1
ATOM 742 O O . PRO A 1 91 ? -23.609 11.978 21.061 1.00 50.72 91 PRO A O 1
ATOM 745 N N . ASN A 1 92 ? -21.457 11.403 21.070 1.00 55.97 92 ASN A N 1
ATOM 746 C CA . ASN A 1 92 ? -21.040 12.381 22.086 1.00 55.97 92 ASN A CA 1
ATOM 747 C C . ASN A 1 92 ? -19.835 13.244 21.664 1.00 55.97 92 ASN A C 1
ATOM 749 O O . ASN A 1 92 ? -18.880 13.398 22.421 1.00 55.97 92 ASN A O 1
ATOM 753 N N . CYS A 1 93 ? -19.862 13.848 20.476 1.00 48.06 93 CYS A N 1
ATOM 754 C CA . CYS A 1 93 ? -18.924 14.927 20.137 1.00 48.06 93 CYS A CA 1
ATOM 755 C C . CYS A 1 93 ? -19.655 16.257 19.928 1.00 48.06 93 CYS A C 1
ATOM 757 O O . CYS A 1 93 ? -19.696 16.773 18.817 1.00 48.06 93 CYS A O 1
ATOM 759 N N . LEU A 1 94 ? -20.226 16.792 21.012 1.00 50.94 94 LEU A N 1
ATOM 760 C CA . LEU A 1 94 ? -20.546 18.211 21.205 1.00 50.94 94 LEU A CA 1
ATOM 761 C C . LEU A 1 94 ? -20.582 18.487 22.716 1.00 50.94 94 LEU A C 1
ATOM 763 O O . LEU A 1 94 ? -21.590 18.258 23.381 1.00 50.94 94 LEU A O 1
ATOM 767 N N . SER A 1 95 ? -19.456 18.956 23.242 1.00 43.16 95 SER A N 1
ATOM 768 C CA . SER A 1 95 ? -19.355 19.715 24.491 1.00 43.16 95 SER A CA 1
ATOM 769 C C . SER A 1 95 ? -18.141 20.618 24.387 1.00 43.16 95 SER A C 1
ATOM 771 O O . SER A 1 95 ? -17.065 20.053 24.078 1.00 43.16 95 SER A O 1
#

Mean predicted aligned error: 7.56 Å

Foldseek 3Di:
DDDDDDPQLVLLVVLLVVLLVQLPVQQPLPDQCPPVVNVVSLVVSNVVSVVSSVVRHDDDDPSNVVSVVVSVVSSVVVSVVSVVVNVVPPPDPDD

InterPro domains:
  IPR003191 Guanylate-binding protein/Atlastin, C-terminal [PF02841] (5-85)
  IPR036543 Guanylate-binding protein, C-terminal domain superfamily [SSF48340] (4-86)

Radius of gyration: 16.53 Å; Cα contacts (8 Å, |Δi|>4): 63; chains: 1; bounding box: 39×28×53 Å

Secondary structure (DSSP, 8-state):
------HHHHHHHHHHHHHHHHHHHHS-TTS---HHHHHHHHHHHHHHHHHHHHHH--S--HHHHHHHHHHHHHHHHHHHHHHHHHHHHSS----

Nearest PDB structures (foldseek):
  5wd9-assembly1_A  TM=4.540E-01  e=2.825E+00  Legionella pneumophila subsp. pneumophila ATCC 43290
  5wd8-assembly2_B  TM=4.325E-01  e=2.825E+00  Legionella pneumophila subsp. pneumophila ATCC 43290
  1xzy-assembly1_A  TM=5.325E-01  e=6.154E+00  Homo sapiens
  5hxs-assembly1_A  TM=2.681E-01  e=5.208E+00  Methanocaldococcus jannaschii DSM 2661

Organism: NCBI:txid75947

Solvent-accessible surface area (backbone atoms only — not comparable to full-atom values): 5467 Å² tot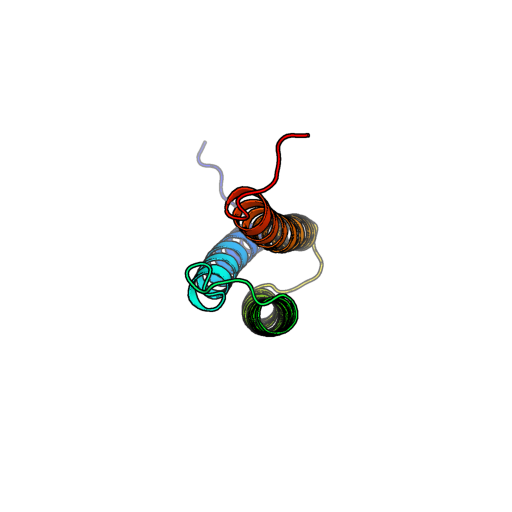al; per-residue (Å²): 134,85,84,78,71,50,71,62,48,50,38,29,51,52,20,48,52,54,18,52,51,48,25,58,71,60,36,68,82,84,58,82,73,50,66,69,64,46,50,52,42,46,54,55,19,48,54,54,18,50,50,50,26,58,72,56,43,77,87,86,48,71,52,46,55,54,43,53,54,52,47,54,50,48,56,54,49,57,51,52,54,52,55,48,53,51,59,72,69,45,98,80,85,82,131